Protein AF-X1T099-F1 (afdb_monomer)

Solvent-accessible surface area (backbone atoms only — not comparable to full-atom values): 5757 Å² total; per-residue (Å²): 102,59,56,70,61,34,54,76,71,71,46,88,42,62,44,69,75,63,32,60,69,53,40,36,52,54,53,36,54,55,43,51,50,46,51,59,53,69,62,38,43,38,81,38,91,78,44,83,56,33,32,74,28,64,66,32,49,58,44,39,46,55,34,36,54,47,46,52,55,49,39,54,48,42,70,74,41,77,46,52,66,52,42,47,54,50,54,58,50,48,58,54,37,52,52,49,37,53,48,22,53,52,50,23,71,72,105

Radius of gyration: 16.61 Å; Cα contacts (8 Å, |Δi|>4): 100; chains: 1; bounding box: 40×19×42 Å

Organism: NCBI:txid412755

pLDDT: mean 94.81, std 3.79, range [73.31, 98.19]

Nearest PDB structures (foldseek):
  8f6e-assembly1_B  TM=3.953E-01  e=8.743E+00  Shewanella oneidensis

Mean predicted aligned error: 3.29 Å

Structure (mmCIF, N/CA/C/O backbone):
data_AF-X1T099-F1
#
_entry.id   AF-X1T099-F1
#
loop_
_atom_site.group_PDB
_atom_site.id
_atom_site.type_symbol
_atom_site.label_atom_id
_atom_site.label_alt_id
_atom_site.label_comp_id
_atom_site.label_asym_id
_atom_site.label_entity_id
_atom_site.label_seq_id
_atom_site.pdbx_PDB_ins_code
_atom_site.Cartn_x
_atom_site.Cartn_y
_atom_site.Cartn_z
_atom_site.occupancy
_atom_site.B_iso_or_equiv
_atom_site.auth_seq_id
_atom_site.auth_comp_id
_atom_site.auth_asym_id
_atom_site.auth_atom_id
_atom_site.pdbx_PDB_model_num
ATOM 1 N N . ALA A 1 1 ? -10.533 6.131 12.418 1.00 73.31 1 ALA A N 1
ATOM 2 C CA . ALA A 1 1 ? -10.364 7.522 12.889 1.00 73.31 1 ALA A CA 1
ATOM 3 C C . ALA A 1 1 ? -11.714 8.172 13.181 1.00 73.31 1 ALA A C 1
ATOM 5 O O . ALA A 1 1 ? -11.885 8.694 14.276 1.00 73.31 1 ALA A O 1
ATOM 6 N N . ASP A 1 2 ? -12.666 8.064 12.251 1.00 85.69 2 ASP A N 1
ATOM 7 C CA . ASP A 1 2 ? -13.912 8.850 12.275 1.00 85.69 2 ASP A CA 1
ATOM 8 C C . ASP A 1 2 ? -15.092 8.164 13.001 1.00 85.69 2 ASP A C 1
ATOM 10 O O . ASP A 1 2 ? -16.134 8.767 13.216 1.00 85.69 2 ASP A O 1
ATOM 14 N N . VAL A 1 3 ? -14.876 6.942 13.501 1.00 86.88 3 VAL A N 1
ATOM 15 C CA . VAL A 1 3 ? -15.848 6.070 14.197 1.00 86.88 3 VAL A CA 1
ATOM 16 C C . VAL A 1 3 ? -16.705 6.791 15.243 1.00 86.88 3 VAL A C 1
ATOM 18 O O . VAL A 1 3 ? -17.924 6.662 15.237 1.00 86.88 3 VAL A O 1
ATOM 21 N N . GLU A 1 4 ? -16.096 7.568 16.142 1.00 86.00 4 GLU A N 1
ATOM 22 C CA . GLU A 1 4 ? -16.834 8.281 17.198 1.00 86.00 4 GLU A CA 1
ATOM 23 C C . GLU A 1 4 ? -17.748 9.380 16.642 1.00 86.00 4 GLU A C 1
ATOM 25 O O . GLU A 1 4 ? -18.852 9.574 17.151 1.00 86.00 4 GLU A O 1
ATOM 30 N N . GLY A 1 5 ? -17.289 10.098 15.613 1.00 87.94 5 GLY A N 1
ATOM 31 C CA . GLY A 1 5 ? -18.069 11.137 14.942 1.00 87.94 5 GLY A CA 1
ATOM 32 C C . GLY A 1 5 ? -19.208 10.524 14.135 1.00 87.94 5 GLY A C 1
ATOM 33 O O . GLY A 1 5 ? -20.363 10.895 14.328 1.00 87.94 5 GLY A O 1
ATOM 34 N N . ASP A 1 6 ? -18.894 9.507 13.333 1.00 90.81 6 ASP A N 1
ATOM 35 C CA . ASP A 1 6 ? -19.860 8.760 12.527 1.00 90.81 6 ASP A CA 1
ATOM 36 C C . ASP A 1 6 ? -20.964 8.162 13.401 1.00 90.81 6 ASP A C 1
ATOM 38 O O . ASP A 1 6 ? -22.143 8.250 13.072 1.00 90.81 6 ASP A O 1
ATOM 42 N N . LYS A 1 7 ? -20.600 7.597 14.560 1.00 88.62 7 LYS A N 1
ATOM 43 C CA . LYS A 1 7 ? -21.565 7.008 15.493 1.00 88.62 7 LYS A CA 1
ATOM 44 C C . LYS A 1 7 ? -22.498 8.058 16.097 1.00 88.62 7 LYS A C 1
ATOM 46 O O . LYS A 1 7 ? -23.691 7.795 16.215 1.00 88.62 7 LYS A O 1
ATOM 51 N N . LYS A 1 8 ? -21.986 9.243 16.457 1.00 90.44 8 LYS A N 1
ATOM 52 C CA . LYS A 1 8 ? -22.812 10.361 16.956 1.00 90.44 8 LYS A CA 1
ATOM 53 C C . LYS A 1 8 ? -23.802 10.865 15.906 1.00 90.44 8 LYS A C 1
ATOM 55 O O . LYS A 1 8 ? -24.889 11.297 16.267 1.00 90.44 8 LYS A O 1
ATOM 60 N N . LEU A 1 9 ? -23.427 10.791 14.632 1.00 91.69 9 LEU A N 1
ATOM 61 C CA . LEU A 1 9 ? -24.252 11.204 13.497 1.00 91.69 9 LEU A CA 1
ATOM 62 C C . LEU A 1 9 ? -25.155 10.079 12.957 1.00 91.69 9 LEU A C 1
ATOM 64 O O . LEU A 1 9 ? -25.849 10.282 11.967 1.00 91.69 9 LEU A O 1
ATOM 68 N N . GLY A 1 10 ? -25.148 8.891 13.576 1.00 89.12 10 GLY A N 1
ATOM 69 C CA . GLY A 1 10 ? -25.942 7.745 13.118 1.00 89.12 10 GLY A CA 1
ATOM 70 C C . GLY A 1 10 ? -25.487 7.159 11.775 1.00 89.12 10 GLY A C 1
ATOM 71 O O . GLY A 1 10 ? -26.262 6.481 11.103 1.00 89.12 10 GLY A O 1
ATOM 72 N N . ILE A 1 11 ? -24.241 7.411 11.363 1.00 90.56 11 ILE A N 1
ATOM 73 C CA . ILE A 1 11 ? -23.690 6.955 10.086 1.00 90.56 11 ILE A CA 1
ATOM 74 C C . ILE A 1 11 ? -23.211 5.504 10.218 1.00 90.56 11 ILE A C 1
ATOM 76 O O . ILE A 1 11 ? -22.334 5.163 11.022 1.00 90.56 11 ILE A O 1
ATOM 80 N N . ASN A 1 12 ? -23.765 4.636 9.373 1.00 89.00 12 ASN A N 1
ATOM 81 C CA .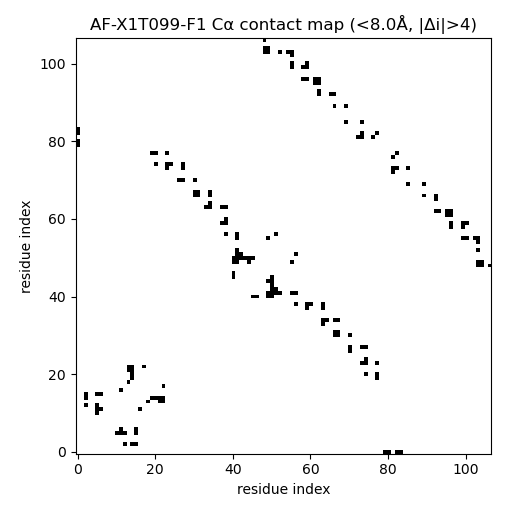 ASN A 1 12 ? -23.427 3.216 9.319 1.00 89.00 12 ASN A CA 1
ATOM 82 C C . ASN A 1 12 ? -22.171 2.968 8.473 1.00 89.00 12 ASN A C 1
ATOM 84 O O . ASN A 1 12 ? -22.257 2.616 7.299 1.00 89.00 12 ASN A O 1
ATOM 88 N N . THR A 1 13 ? -20.993 3.120 9.077 1.00 91.44 13 THR A N 1
ATOM 89 C CA . THR A 1 13 ? -19.710 2.772 8.447 1.00 91.44 13 THR A CA 1
ATOM 90 C C . THR A 1 13 ? -19.277 1.339 8.778 1.00 91.44 13 THR A C 1
ATOM 92 O O . THR A 1 13 ? -19.720 0.752 9.767 1.00 91.44 13 THR A O 1
ATOM 95 N N . ILE A 1 14 ? -18.385 0.756 7.965 1.00 90.38 14 ILE A N 1
ATOM 96 C CA . ILE A 1 14 ? -17.808 -0.582 8.209 1.00 90.38 14 ILE A CA 1
ATOM 97 C C . ILE A 1 14 ? -17.279 -0.732 9.648 1.00 90.38 14 ILE A C 1
ATOM 99 O O . ILE A 1 14 ? -17.684 -1.686 10.315 1.00 90.38 14 ILE A O 1
ATOM 103 N N . PRO A 1 15 ? -16.431 0.176 10.177 1.00 90.50 15 PRO A N 1
ATOM 104 C CA . PRO A 1 15 ? -15.945 0.045 11.547 1.00 90.50 15 PRO A CA 1
ATOM 105 C C . PRO A 1 15 ? -17.042 0.206 12.610 1.00 90.50 15 PRO A C 1
ATOM 107 O O . PRO A 1 15 ? -16.917 -0.399 13.672 1.00 90.50 15 PRO A O 1
ATOM 110 N N . ASN A 1 16 ? -18.119 0.955 12.339 1.00 89.88 16 ASN A N 1
ATOM 111 C CA . ASN A 1 16 ? -19.265 1.063 13.250 1.00 89.88 16 ASN A CA 1
ATOM 112 C C . ASN A 1 16 ? -20.102 -0.222 13.288 1.00 89.88 16 ASN A C 1
ATOM 114 O O . ASN A 1 16 ? -20.572 -0.611 14.354 1.00 89.88 16 ASN A O 1
ATOM 118 N N . LYS A 1 17 ? -20.284 -0.883 12.139 1.00 90.06 17 LYS A N 1
ATOM 119 C CA . LYS A 1 17 ? -21.148 -2.065 12.001 1.00 90.06 17 LYS A CA 1
ATOM 120 C C . LYS A 1 17 ? -20.440 -3.384 12.322 1.00 90.06 17 LYS A C 1
ATOM 122 O O . LYS A 1 17 ? -21.045 -4.269 12.914 1.00 90.06 17 LYS A O 1
ATOM 127 N N . PHE A 1 18 ? -19.174 -3.516 11.930 1.00 90.62 18 PHE A N 1
ATOM 128 C CA . PHE A 1 18 ? -18.412 -4.772 12.001 1.00 90.62 18 PHE A CA 1
ATOM 129 C C . PHE A 1 18 ? -17.159 -4.679 12.886 1.00 90.62 18 PHE A C 1
ATOM 131 O O . PHE A 1 18 ? -16.435 -5.659 13.057 1.00 90.62 18 PHE A O 1
ATOM 138 N N . GLY A 1 19 ? -16.898 -3.508 13.470 1.00 92.25 19 GLY A N 1
ATOM 139 C CA . GLY A 1 19 ? -15.769 -3.274 14.362 1.00 92.25 19 GLY A CA 1
ATOM 140 C C . GLY A 1 19 ? -14.464 -2.914 13.648 1.00 92.25 19 GLY A C 1
ATOM 141 O O . GLY A 1 19 ? -14.276 -3.104 12.443 1.00 92.25 19 GLY A O 1
ATOM 142 N N . LEU A 1 20 ? -13.520 -2.389 14.434 1.00 93.31 20 LEU A N 1
ATOM 143 C CA . LEU A 1 20 ? -12.236 -1.872 13.945 1.00 93.31 20 LEU A CA 1
ATOM 144 C C . LEU A 1 20 ? -11.359 -2.950 13.301 1.00 93.31 20 LEU A C 1
ATOM 146 O O . LEU A 1 20 ? -10.723 -2.697 12.282 1.00 93.31 20 LEU A O 1
ATOM 150 N N . LYS A 1 21 ? -11.337 -4.157 13.879 1.00 93.44 21 LYS A N 1
ATOM 151 C CA . LYS A 1 21 ? -10.513 -5.267 13.382 1.00 93.44 21 LYS A CA 1
ATOM 152 C C . LYS A 1 21 ? -10.962 -5.724 11.996 1.00 93.44 21 LYS A C 1
ATOM 154 O O . LYS A 1 21 ? -10.126 -5.941 11.127 1.00 93.44 21 LYS A O 1
ATOM 159 N N . TYR A 1 22 ? -12.273 -5.823 11.777 1.00 94.69 22 TYR A N 1
ATOM 160 C CA . TYR A 1 22 ? -12.821 -6.210 10.479 1.00 94.69 22 TYR A CA 1
ATOM 161 C C . TYR A 1 22 ? -12.547 -5.141 9.414 1.00 94.69 22 TYR A C 1
ATOM 163 O O . TYR A 1 22 ? -12.087 -5.459 8.320 1.00 94.69 22 TYR A O 1
ATOM 171 N N . ALA A 1 23 ? -12.723 -3.862 9.766 1.00 95.00 23 ALA A N 1
ATOM 172 C CA . ALA A 1 23 ? -12.360 -2.751 8.890 1.00 95.00 23 ALA A CA 1
ATOM 173 C C . ALA A 1 23 ? -10.866 -2.771 8.513 1.00 95.00 23 ALA A C 1
ATOM 175 O O . ALA A 1 23 ? -10.532 -2.610 7.343 1.00 95.00 23 ALA A O 1
ATOM 176 N N . ALA A 1 24 ? -9.976 -3.030 9.477 1.00 96.31 24 ALA A N 1
ATOM 177 C CA . ALA A 1 24 ? -8.538 -3.143 9.233 1.00 96.31 24 ALA A CA 1
ATOM 178 C C . ALA A 1 24 ? -8.191 -4.285 8.265 1.00 96.31 24 ALA A C 1
ATOM 180 O O . ALA A 1 24 ? -7.382 -4.086 7.362 1.00 96.31 24 ALA A O 1
ATOM 181 N N . VAL A 1 25 ? -8.823 -5.456 8.412 1.00 97.50 25 VAL A N 1
ATOM 182 C CA . VAL A 1 25 ? -8.623 -6.593 7.497 1.00 97.50 25 VAL A CA 1
ATOM 183 C C . VAL A 1 25 ? -9.047 -6.233 6.075 1.00 97.50 25 VAL A C 1
ATOM 185 O O . VAL A 1 25 ? -8.280 -6.466 5.145 1.00 97.50 25 VAL A O 1
ATOM 188 N N . ILE A 1 26 ? -10.216 -5.606 5.898 1.00 96.88 26 ILE A N 1
ATOM 189 C CA . ILE A 1 26 ? -10.670 -5.145 4.577 1.00 96.88 26 ILE A CA 1
ATOM 190 C C . ILE A 1 26 ? -9.659 -4.171 3.965 1.00 96.88 26 ILE A C 1
ATOM 192 O O . ILE A 1 26 ? -9.283 -4.329 2.805 1.00 96.88 26 ILE A O 1
ATOM 196 N N . SER A 1 27 ? -9.178 -3.191 4.735 1.00 96.44 27 SER A N 1
ATOM 197 C CA . SER A 1 27 ? -8.167 -2.248 4.248 1.00 96.44 27 SER A CA 1
ATOM 198 C C . SER A 1 27 ? -6.879 -2.949 3.814 1.00 96.44 27 SER A C 1
ATOM 200 O O . SER A 1 27 ? -6.341 -2.617 2.764 1.00 96.44 27 SER A O 1
ATOM 202 N N . VAL A 1 28 ? -6.404 -3.945 4.568 1.00 97.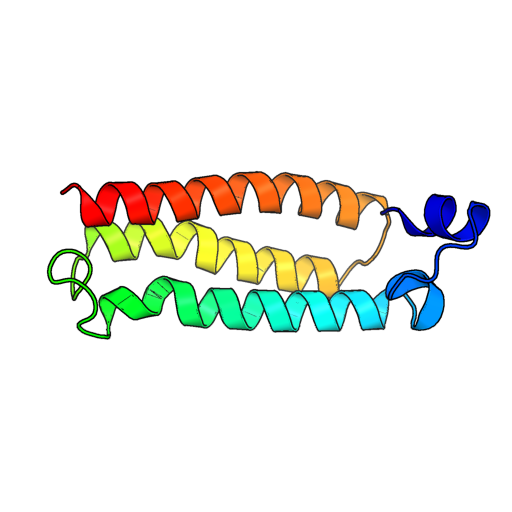75 28 VAL A N 1
ATOM 203 C CA . VAL A 1 28 ? -5.206 -4.709 4.187 1.00 97.75 28 VAL A CA 1
ATOM 204 C C . VAL A 1 28 ? -5.425 -5.560 2.941 1.00 97.75 28 VAL A C 1
ATOM 206 O O . VAL A 1 28 ? -4.511 -5.661 2.127 1.00 97.75 28 VAL A O 1
ATOM 209 N N . ILE A 1 29 ? -6.613 -6.132 2.737 1.00 98.19 29 ILE A N 1
ATOM 210 C CA . ILE 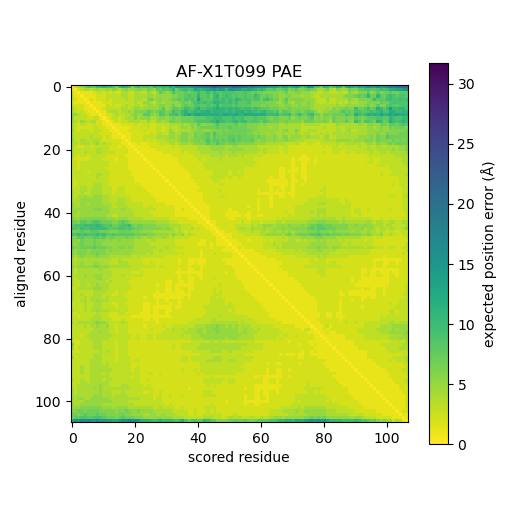A 1 29 ? -6.929 -6.841 1.487 1.00 98.19 29 ILE A CA 1
ATOM 211 C C . ILE A 1 29 ? -6.806 -5.882 0.298 1.00 98.19 29 ILE A C 1
ATOM 213 O O . ILE A 1 29 ? -6.138 -6.205 -0.680 1.00 98.19 29 ILE A O 1
ATOM 217 N N . LEU A 1 30 ? -7.373 -4.677 0.406 1.00 97.50 30 LEU A N 1
ATOM 218 C CA . LEU A 1 30 ? -7.257 -3.659 -0.642 1.00 97.50 30 LEU A CA 1
ATOM 219 C C . LEU A 1 30 ? -5.799 -3.239 -0.877 1.00 97.50 30 LEU A C 1
ATOM 221 O O . LEU A 1 30 ? -5.367 -3.160 -2.023 1.00 97.50 30 LEU A O 1
ATOM 225 N N . TYR A 1 31 ? -5.010 -3.033 0.182 1.00 97.25 31 TYR A N 1
ATOM 226 C CA . TYR A 1 31 ? -3.583 -2.720 0.036 1.00 97.25 31 TYR A CA 1
ATOM 227 C C . TYR A 1 31 ? -2.786 -3.873 -0.572 1.00 97.25 31 TYR A C 1
ATOM 229 O O . TYR A 1 31 ? -1.861 -3.627 -1.335 1.00 97.25 31 TYR A O 1
ATOM 237 N N . SER A 1 32 ? -3.157 -5.123 -0.293 1.00 97.62 32 SER A N 1
ATOM 238 C CA . SER A 1 32 ? -2.514 -6.300 -0.888 1.00 97.62 32 SER A CA 1
ATOM 239 C C . SER A 1 32 ? -2.750 -6.369 -2.396 1.00 97.62 32 SER A C 1
ATOM 241 O O . SER A 1 32 ? -1.843 -6.726 -3.142 1.00 97.62 32 SER A O 1
ATOM 243 N N . ILE A 1 33 ? -3.944 -5.975 -2.852 1.00 98.06 33 ILE A N 1
ATOM 244 C CA . ILE A 1 33 ? -4.238 -5.841 -4.283 1.00 98.06 33 ILE A CA 1
ATOM 245 C C . ILE A 1 33 ? -3.336 -4.769 -4.903 1.00 98.06 33 ILE A C 1
ATOM 247 O O . ILE A 1 33 ? -2.734 -5.028 -5.938 1.00 98.06 33 ILE A O 1
ATOM 251 N N . ILE A 1 34 ? -3.180 -3.608 -4.256 1.00 96.62 34 ILE A N 1
ATOM 252 C CA . ILE A 1 34 ? -2.286 -2.538 -4.737 1.00 96.62 34 ILE A CA 1
ATOM 253 C C . ILE A 1 34 ? -0.835 -3.029 -4.814 1.00 96.62 34 ILE A C 1
ATOM 255 O O . ILE A 1 34 ? -0.200 -2.882 -5.848 1.00 96.62 34 ILE A O 1
ATOM 259 N N . ILE A 1 35 ? -0.339 -3.696 -3.767 1.00 97.69 35 ILE A N 1
ATOM 260 C CA . ILE A 1 35 ? 1.015 -4.277 -3.709 1.00 97.69 35 ILE A CA 1
ATOM 261 C C . ILE A 1 35 ? 1.293 -5.214 -4.895 1.00 97.69 35 ILE A C 1
ATOM 263 O O . ILE A 1 35 ? 2.419 -5.256 -5.382 1.00 97.69 35 ILE A O 1
ATOM 267 N N . LEU A 1 36 ? 0.284 -5.961 -5.353 1.00 96.88 36 LEU A N 1
ATOM 268 C CA . LEU A 1 36 ? 0.406 -6.860 -6.501 1.00 96.88 36 LEU A CA 1
ATOM 269 C C . LEU A 1 36 ? 0.262 -6.131 -7.845 1.00 96.88 36 LEU A C 1
ATOM 271 O O . LEU A 1 36 ? 0.953 -6.468 -8.803 1.00 96.88 36 LEU A O 1
ATOM 275 N N . MET A 1 37 ? -0.652 -5.164 -7.924 1.00 96.38 37 MET A N 1
ATOM 276 C CA . MET A 1 37 ? -0.970 -4.436 -9.155 1.00 96.38 37 MET A CA 1
ATOM 277 C C . MET A 1 37 ? 0.103 -3.409 -9.527 1.00 96.38 37 MET A C 1
ATOM 279 O O . MET A 1 37 ? 0.428 -3.283 -10.701 1.00 96.38 37 MET A O 1
ATOM 283 N N . ASP A 1 38 ? 0.679 -2.707 -8.553 1.00 96.00 38 ASP A N 1
ATOM 284 C CA . ASP A 1 38 ? 1.650 -1.632 -8.781 1.00 96.00 38 ASP A CA 1
ATOM 285 C C . ASP A 1 38 ? 2.892 -2.060 -9.589 1.00 96.00 38 ASP A C 1
ATOM 287 O O . ASP A 1 38 ? 3.230 -1.364 -10.545 1.00 96.00 38 ASP A O 1
ATOM 291 N N . PRO A 1 39 ? 3.572 -3.187 -9.293 1.00 96.00 39 PRO A N 1
ATOM 292 C CA . PRO A 1 39 ? 4.725 -3.629 -10.076 1.00 96.00 39 PRO A CA 1
ATOM 293 C C . PRO A 1 39 ? 4.335 -4.376 -11.363 1.00 96.00 39 PRO A C 1
ATOM 295 O O . PRO A 1 39 ? 5.209 -4.735 -12.148 1.00 96.00 39 PRO A O 1
ATOM 298 N N . LEU A 1 40 ? 3.045 -4.640 -11.601 1.00 96.75 40 LEU A N 1
ATOM 299 C CA . LEU A 1 40 ? 2.581 -5.444 -12.733 1.00 96.75 40 LEU A CA 1
ATOM 300 C C . LEU A 1 40 ? 3.018 -4.905 -14.111 1.00 96.75 40 LEU A C 1
ATOM 302 O O . LEU A 1 40 ? 3.419 -5.728 -14.938 1.00 96.75 40 LEU A O 1
ATOM 306 N N . PRO A 1 41 ? 3.014 -3.580 -14.380 1.00 95.94 41 PRO A N 1
ATOM 307 C CA . PRO A 1 41 ? 3.452 -3.041 -15.671 1.00 95.94 41 PRO A CA 1
ATOM 308 C C . PRO A 1 41 ? 4.921 -3.315 -16.008 1.00 95.94 41 PRO A C 1
ATOM 310 O O . PRO A 1 41 ? 5.284 -3.277 -17.178 1.00 95.94 41 PRO A O 1
ATOM 313 N N . PHE A 1 42 ? 5.758 -3.637 -15.015 1.00 97.00 42 PHE A N 1
ATOM 314 C CA . PHE A 1 42 ? 7.131 -4.076 -15.265 1.00 97.00 42 PHE A CA 1
ATOM 315 C C . PHE A 1 42 ? 7.179 -5.478 -15.892 1.00 97.00 42 PHE A C 1
ATOM 317 O O . PHE A 1 42 ? 8.032 -5.751 -16.734 1.00 97.00 42 PHE A O 1
ATOM 324 N N . PHE A 1 43 ? 6.262 -6.368 -15.497 1.00 96.38 43 PHE A N 1
ATOM 325 C CA . PHE A 1 43 ? 6.243 -7.776 -15.911 1.00 96.38 43 PHE A CA 1
ATOM 326 C C . PHE A 1 43 ? 5.336 -8.058 -17.110 1.00 96.38 43 PHE A C 1
ATOM 328 O O . PHE A 1 43 ? 5.530 -9.056 -17.804 1.00 96.38 43 PHE A O 1
ATOM 335 N N . ILE A 1 44 ? 4.327 -7.217 -17.340 1.00 95.62 44 ILE A N 1
ATOM 336 C CA . ILE A 1 44 ? 3.348 -7.381 -18.416 1.00 95.62 44 ILE A CA 1
ATOM 337 C C . ILE A 1 44 ? 3.498 -6.234 -19.404 1.00 95.62 44 ILE A C 1
ATOM 339 O O . ILE A 1 44 ? 3.558 -5.071 -19.015 1.00 95.62 44 ILE A O 1
ATOM 343 N N . PHE A 1 45 ? 3.512 -6.565 -20.694 1.00 93.62 45 PHE A N 1
ATOM 344 C CA . PHE A 1 45 ? 3.615 -5.589 -21.774 1.00 93.62 45 PHE A CA 1
ATOM 345 C C . PHE A 1 45 ? 2.311 -4.783 -21.927 1.00 93.62 45 PHE A C 1
ATOM 347 O O . PHE A 1 45 ? 1.466 -5.093 -22.764 1.00 93.62 45 PHE A O 1
ATOM 354 N N . ILE A 1 46 ? 2.135 -3.777 -21.068 1.00 91.06 46 ILE A N 1
ATOM 355 C CA . ILE A 1 46 ? 1.015 -2.821 -21.097 1.00 91.06 46 ILE A CA 1
ATOM 356 C C . ILE A 1 46 ? 1.439 -1.537 -21.824 1.00 91.06 46 ILE A C 1
ATOM 358 O O . ILE A 1 46 ? 0.706 -1.032 -22.668 1.00 91.06 46 ILE A O 1
ATOM 362 N N . ASP A 1 47 ? 2.637 -1.038 -21.515 1.00 92.31 47 ASP A N 1
ATOM 363 C CA . ASP A 1 47 ? 3.293 0.089 -22.180 1.00 92.31 47 ASP A CA 1
ATOM 364 C C . ASP A 1 47 ? 4.783 -0.243 -22.322 1.00 92.31 47 ASP A C 1
ATOM 366 O O . ASP A 1 47 ? 5.402 -0.753 -21.384 1.00 92.31 47 ASP A O 1
ATOM 370 N N . SER A 1 48 ? 5.365 0.035 -23.489 1.00 92.31 48 SER A N 1
ATOM 371 C CA . SER A 1 48 ? 6.766 -0.282 -23.779 1.00 92.31 48 SER A CA 1
ATOM 372 C C . SER A 1 48 ? 7.763 0.440 -22.871 1.00 92.31 48 SER A C 1
ATOM 374 O O . SER A 1 48 ? 8.876 -0.047 -22.724 1.00 92.31 48 SER A O 1
ATOM 376 N N . ARG A 1 49 ? 7.386 1.584 -22.286 1.00 93.75 49 ARG A N 1
ATOM 377 C CA . ARG A 1 49 ? 8.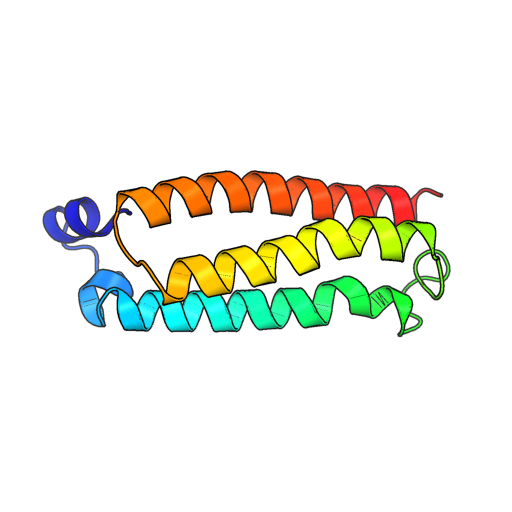241 2.386 -21.392 1.00 93.75 49 ARG A CA 1
ATOM 378 C C . ARG A 1 49 ? 8.264 1.866 -19.959 1.00 93.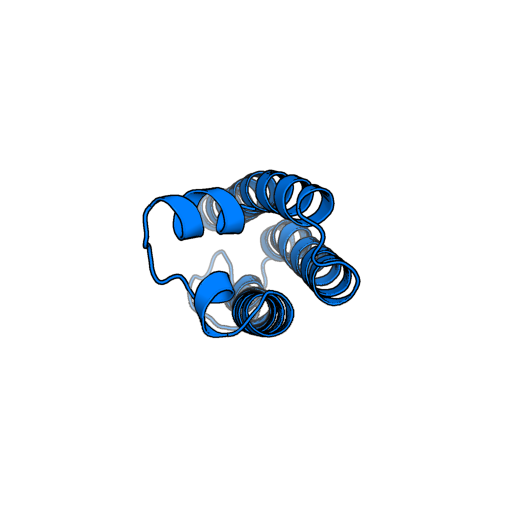75 49 ARG A C 1
ATOM 380 O O . ARG A 1 49 ? 9.213 2.106 -19.233 1.00 93.75 49 ARG A O 1
ATOM 387 N N . LEU A 1 50 ? 7.224 1.138 -19.554 1.00 94.81 50 LEU A N 1
ATOM 388 C CA . LEU A 1 50 ? 7.130 0.544 -18.217 1.00 94.81 50 LEU A CA 1
ATOM 389 C C . LEU A 1 50 ? 7.658 -0.893 -18.198 1.00 94.81 50 LEU A C 1
ATOM 391 O O . LEU A 1 50 ? 8.161 -1.369 -17.179 1.00 94.81 50 LEU A O 1
ATOM 395 N N . TYR A 1 51 ? 7.538 -1.587 -19.329 1.00 96.44 51 TYR A N 1
ATOM 396 C CA . TYR A 1 51 ? 7.912 -2.984 -19.463 1.00 96.44 51 TYR A CA 1
ATOM 397 C C . TYR A 1 51 ? 9.427 -3.185 -19.359 1.00 96.44 51 TYR A C 1
ATOM 399 O O . TYR A 1 51 ? 10.187 -2.642 -20.156 1.00 96.44 51 TYR A O 1
ATOM 407 N N . PHE A 1 52 ? 9.860 -3.993 -18.388 1.00 95.50 52 PHE A N 1
ATOM 408 C CA . PHE A 1 52 ? 11.271 -4.200 -18.037 1.00 95.50 52 PHE A CA 1
ATOM 409 C C . PHE A 1 52 ? 12.083 -2.925 -17.736 1.00 95.50 52 PHE A C 1
ATOM 411 O O . PHE A 1 52 ? 13.314 -2.987 -17.675 1.00 95.50 52 PHE A O 1
ATOM 418 N N . ASP A 1 53 ? 11.430 -1.791 -17.467 1.00 96.06 53 ASP A N 1
ATOM 419 C CA . ASP A 1 53 ? 12.135 -0.567 -17.101 1.00 96.06 53 ASP A CA 1
ATOM 420 C C . ASP A 1 53 ? 12.542 -0.565 -15.621 1.00 96.06 53 ASP A C 1
ATOM 422 O O . ASP A 1 53 ? 11.721 -0.609 -14.697 1.00 96.06 53 ASP A O 1
ATOM 426 N N . LEU A 1 54 ? 13.854 -0.536 -15.383 1.00 95.56 54 LEU A N 1
ATOM 427 C CA . LEU A 1 54 ? 14.415 -0.619 -14.036 1.00 95.56 54 LEU A CA 1
ATOM 428 C C . LEU A 1 54 ? 14.182 0.661 -13.228 1.00 95.56 54 LEU A C 1
ATOM 430 O O . LEU A 1 54 ? 14.085 0.587 -12.002 1.00 95.56 54 LEU A O 1
ATOM 434 N N . ILE A 1 55 ? 14.087 1.821 -13.885 1.00 95.56 55 ILE A N 1
ATOM 435 C CA . ILE A 1 55 ? 13.859 3.101 -13.205 1.00 95.56 55 ILE A CA 1
ATOM 436 C C . ILE A 1 55 ? 12.449 3.101 -12.612 1.00 95.56 55 ILE A C 1
ATOM 438 O O . ILE A 1 55 ? 12.286 3.315 -11.408 1.00 95.56 55 ILE A O 1
ATOM 442 N N . PHE A 1 56 ? 11.447 2.773 -13.423 1.00 96.69 56 PHE A N 1
ATOM 443 C CA . PHE A 1 56 ? 10.068 2.580 -13.006 1.00 96.69 56 PHE A CA 1
ATOM 444 C C . PHE A 1 56 ? 9.973 1.561 -11.870 1.00 96.69 56 PHE A C 1
ATOM 446 O O . PHE A 1 56 ? 9.369 1.865 -10.840 1.00 96.69 56 PHE A O 1
ATOM 453 N N . LEU A 1 57 ? 10.626 0.397 -12.000 1.00 97.19 57 LEU A N 1
ATOM 454 C CA . LEU A 1 57 ? 10.593 -0.639 -10.966 1.00 97.19 57 LEU A CA 1
ATOM 455 C C . LEU A 1 57 ? 11.124 -0.135 -9.616 1.00 97.19 57 LEU A C 1
ATOM 457 O O . LEU A 1 57 ? 10.498 -0.353 -8.579 1.00 97.19 57 LEU A O 1
ATOM 461 N N . ILE A 1 58 ? 12.269 0.551 -9.607 1.00 97.12 58 ILE A N 1
ATOM 462 C CA . ILE A 1 58 ? 12.856 1.085 -8.370 1.00 97.12 58 ILE A CA 1
ATOM 463 C C . ILE A 1 58 ? 11.924 2.126 -7.744 1.00 97.12 58 ILE A C 1
ATOM 465 O O . ILE A 1 58 ? 11.695 2.099 -6.532 1.00 97.12 58 ILE A O 1
ATOM 469 N N . LEU A 1 59 ? 11.359 3.019 -8.558 1.00 97.31 59 LEU A N 1
ATOM 470 C CA . LEU A 1 59 ? 10.459 4.063 -8.080 1.00 97.31 59 LEU A CA 1
ATOM 471 C C . LEU A 1 59 ? 9.161 3.481 -7.512 1.00 97.31 59 LEU A C 1
ATOM 473 O O . LEU A 1 59 ? 8.716 3.937 -6.459 1.00 97.31 59 LEU A O 1
ATOM 477 N N . ILE A 1 60 ? 8.560 2.486 -8.171 1.00 97.75 60 ILE A N 1
ATOM 478 C CA . ILE A 1 60 ? 7.289 1.891 -7.740 1.00 97.75 60 ILE A CA 1
ATOM 479 C C . ILE A 1 60 ? 7.454 0.927 -6.555 1.00 97.75 60 ILE A C 1
ATOM 481 O O . ILE A 1 60 ? 6.521 0.722 -5.781 1.00 97.75 60 ILE A O 1
ATOM 485 N N . LEU A 1 61 ? 8.652 0.388 -6.314 1.00 97.69 61 LEU A N 1
ATOM 486 C CA . LEU A 1 61 ? 8.903 -0.425 -5.120 1.00 97.69 61 LEU A CA 1
ATOM 487 C C . LEU A 1 61 ? 8.813 0.381 -3.815 1.00 97.69 61 LEU A C 1
ATOM 489 O O . LEU A 1 61 ? 8.465 -0.182 -2.775 1.00 97.69 61 LEU A O 1
ATOM 493 N N . ILE A 1 62 ? 9.061 1.695 -3.851 1.00 97.75 62 ILE A N 1
ATOM 494 C CA . ILE A 1 62 ? 8.943 2.576 -2.678 1.00 97.75 62 ILE A CA 1
ATOM 495 C C . ILE A 1 62 ? 7.516 2.542 -2.091 1.00 97.75 62 ILE A C 1
ATOM 497 O O . ILE A 1 62 ? 7.371 2.221 -0.900 1.00 97.75 62 ILE A O 1
ATOM 501 N N . PRO A 1 63 ? 6.445 2.838 -2.857 1.00 97.75 63 PRO A N 1
ATOM 502 C CA . PRO A 1 63 ? 5.085 2.739 -2.345 1.00 97.75 63 PRO A CA 1
ATOM 503 C C . PRO A 1 63 ? 4.682 1.299 -2.016 1.00 97.75 63 PRO A C 1
ATOM 505 O O . PRO A 1 63 ? 4.061 1.096 -0.974 1.00 97.75 63 PRO A O 1
ATOM 508 N N . VAL A 1 64 ? 5.096 0.298 -2.802 1.00 98.06 64 VAL A N 1
ATOM 509 C CA . VAL A 1 64 ? 4.796 -1.124 -2.535 1.00 98.06 64 VAL A CA 1
ATOM 510 C C . VAL A 1 64 ? 5.292 -1.553 -1.151 1.00 98.06 64 VAL A C 1
ATOM 512 O O . VAL A 1 64 ? 4.515 -2.035 -0.324 1.00 98.06 64 VAL A O 1
ATOM 515 N N . ILE A 1 65 ? 6.572 -1.316 -0.853 1.00 98.12 65 ILE A N 1
ATOM 516 C CA . ILE A 1 65 ? 7.168 -1.633 0.452 1.00 98.12 65 ILE A CA 1
ATOM 517 C C . ILE A 1 65 ? 6.461 -0.845 1.565 1.00 98.12 65 ILE A C 1
ATOM 519 O O . ILE A 1 65 ? 6.171 -1.379 2.639 1.00 98.12 65 ILE A O 1
ATOM 523 N N . SER A 1 66 ? 6.121 0.416 1.302 1.00 97.81 66 SER A N 1
ATOM 524 C CA . SER A 1 66 ? 5.405 1.255 2.261 1.00 97.81 66 SER A CA 1
ATOM 525 C C . SER A 1 66 ? 4.011 0.700 2.587 1.00 97.81 66 SER A C 1
ATOM 527 O O . SER A 1 66 ? 3.646 0.635 3.762 1.00 97.81 66 SER A O 1
ATOM 529 N N . TYR A 1 67 ? 3.249 0.224 1.596 1.00 97.94 67 TYR A N 1
ATOM 530 C CA . TYR A 1 67 ? 1.949 -0.423 1.812 1.00 97.94 67 TYR A CA 1
ATOM 531 C C . TYR A 1 67 ? 2.054 -1.715 2.628 1.00 97.94 67 TYR A C 1
ATOM 533 O O . TYR A 1 67 ? 1.167 -1.989 3.444 1.00 97.94 67 TYR A O 1
ATOM 541 N N . VAL A 1 68 ? 3.145 -2.478 2.491 1.00 98.00 68 VAL A N 1
ATOM 542 C CA . VAL A 1 68 ? 3.410 -3.651 3.343 1.00 98.00 68 VAL A CA 1
ATOM 543 C C . VAL A 1 68 ? 3.562 -3.218 4.805 1.00 98.00 68 VAL A C 1
ATOM 545 O O . VAL A 1 68 ? 2.873 -3.744 5.685 1.00 98.00 68 VAL A O 1
ATOM 548 N N . PHE A 1 69 ? 4.395 -2.210 5.081 1.00 97.88 69 PHE A N 1
ATOM 549 C CA . PHE A 1 69 ? 4.580 -1.694 6.442 1.00 97.88 69 PHE A CA 1
ATOM 550 C C . PHE A 1 69 ? 3.294 -1.107 7.033 1.00 97.88 69 PHE A C 1
ATOM 552 O O . PHE A 1 69 ? 2.977 -1.358 8.201 1.00 97.88 69 PHE A O 1
ATOM 559 N N . LEU A 1 70 ? 2.527 -0.361 6.233 1.00 97.12 70 LEU A N 1
ATOM 560 C CA . LEU A 1 70 ? 1.227 0.170 6.638 1.00 97.12 70 LEU A CA 1
ATOM 561 C C . LEU A 1 70 ? 0.255 -0.950 7.009 1.00 97.12 70 LEU A C 1
ATOM 563 O O . LEU A 1 70 ? -0.412 -0.855 8.036 1.00 97.12 70 LEU A O 1
ATOM 567 N N . SER A 1 71 ? 0.204 -2.016 6.209 1.00 97.50 71 SER A N 1
ATOM 568 C CA . SER A 1 71 ? -0.674 -3.163 6.444 1.00 97.50 71 SER A CA 1
ATOM 569 C C . SER A 1 71 ? -0.338 -3.866 7.757 1.00 97.50 71 SER A C 1
ATOM 571 O O . SER A 1 71 ? -1.223 -4.113 8.578 1.00 97.50 71 SER A O 1
ATOM 573 N N . ILE A 1 72 ? 0.951 -4.110 8.012 1.00 97.88 72 ILE A N 1
ATOM 574 C CA . ILE A 1 72 ? 1.419 -4.713 9.267 1.00 97.88 72 ILE A CA 1
ATOM 575 C C . ILE A 1 72 ? 1.076 -3.811 10.461 1.00 97.88 72 ILE A C 1
ATOM 577 O O . ILE A 1 72 ? 0.564 -4.296 11.472 1.00 97.88 72 ILE A O 1
ATOM 581 N N . SER A 1 73 ? 1.329 -2.503 10.357 1.00 97.44 73 SER A N 1
ATOM 582 C CA . SER A 1 73 ? 1.014 -1.547 11.426 1.00 97.44 73 SER A CA 1
ATOM 583 C C . SER A 1 73 ? -0.489 -1.479 11.706 1.00 97.44 73 SER A C 1
ATOM 585 O O . SER A 1 73 ? -0.906 -1.519 12.866 1.00 97.44 73 SER A O 1
ATOM 587 N N . LEU A 1 74 ? -1.311 -1.446 10.652 1.00 97.31 74 LEU A N 1
ATOM 588 C CA . LEU A 1 74 ? -2.764 -1.373 10.762 1.00 97.31 74 LEU A CA 1
ATOM 589 C C . LEU A 1 74 ? -3.352 -2.633 11.399 1.00 97.31 74 LEU A C 1
ATOM 591 O O . LEU A 1 74 ? -4.286 -2.512 12.182 1.00 97.31 74 LEU A O 1
ATOM 595 N N . LEU A 1 75 ? -2.814 -3.825 11.112 1.00 96.94 75 LEU A N 1
ATOM 596 C CA . LEU A 1 75 ? -3.257 -5.084 11.729 1.00 96.94 75 LEU A CA 1
ATOM 597 C C . LEU A 1 75 ? -2.790 -5.250 13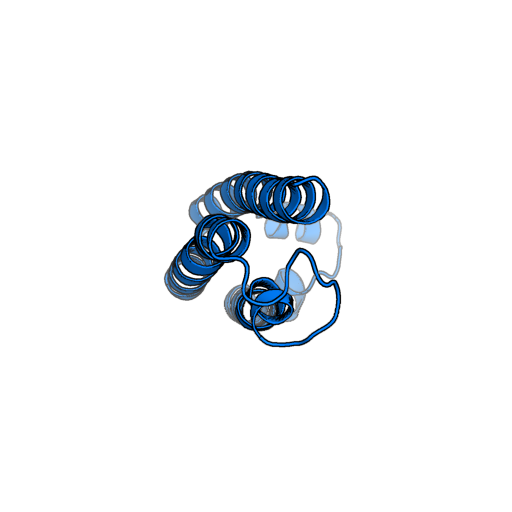.177 1.00 96.94 75 LEU A C 1
ATOM 599 O O . LEU A 1 75 ? -3.490 -5.879 13.971 1.00 96.94 75 LEU A O 1
ATOM 603 N N . LYS A 1 76 ? -1.635 -4.685 13.540 1.00 96.94 76 LYS A N 1
ATOM 604 C CA . LYS A 1 76 ? -1.129 -4.736 14.918 1.00 96.94 76 LYS A CA 1
ATOM 605 C C . LYS A 1 76 ? -1.830 -3.743 15.841 1.00 96.94 76 LYS A C 1
ATOM 607 O O . LYS A 1 76 ? -2.042 -4.059 17.006 1.00 96.94 76 LYS A O 1
ATOM 612 N N . ASN A 1 77 ? -2.167 -2.550 15.348 1.00 96.44 77 ASN A N 1
ATOM 613 C CA . ASN A 1 77 ? -2.702 -1.479 16.183 1.00 96.44 77 ASN A CA 1
ATOM 614 C C . ASN A 1 77 ? -3.794 -0.674 15.460 1.00 96.44 77 ASN A C 1
ATOM 616 O O . ASN A 1 77 ? -3.502 0.181 14.624 1.00 96.44 77 ASN A O 1
ATOM 620 N N . GLN A 1 78 ? -5.056 -0.892 15.839 1.00 95.31 78 GLN A N 1
ATOM 621 C CA . GLN A 1 78 ? -6.208 -0.145 15.316 1.00 95.31 7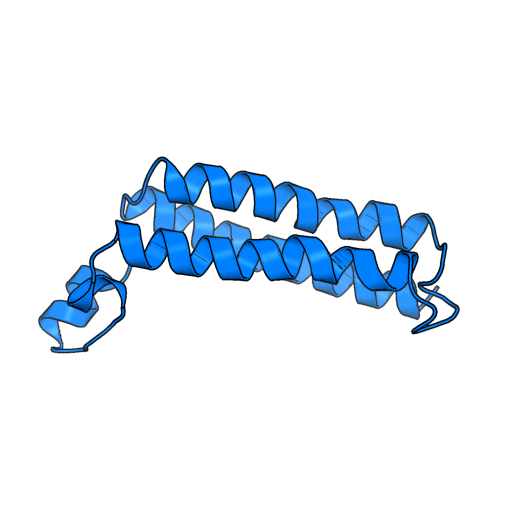8 GLN A CA 1
ATOM 622 C C . GLN A 1 78 ? -6.587 1.078 16.172 1.00 95.31 78 GLN A C 1
ATOM 624 O O . GLN A 1 78 ? -7.724 1.553 16.101 1.00 95.31 78 GLN A O 1
ATOM 629 N N . SER A 1 79 ? -5.674 1.605 16.998 1.00 94.62 79 SER A N 1
ATOM 630 C CA . SER A 1 79 ? -5.947 2.817 17.775 1.00 94.62 79 SER A CA 1
ATOM 631 C C . SER A 1 79 ? -6.245 4.008 16.859 1.00 94.62 79 SER A C 1
ATOM 633 O O . SER A 1 79 ? -5.760 4.103 15.723 1.00 94.62 79 SER A O 1
ATOM 635 N N . LYS A 1 80 ? -7.053 4.954 17.352 1.00 92.19 80 LYS A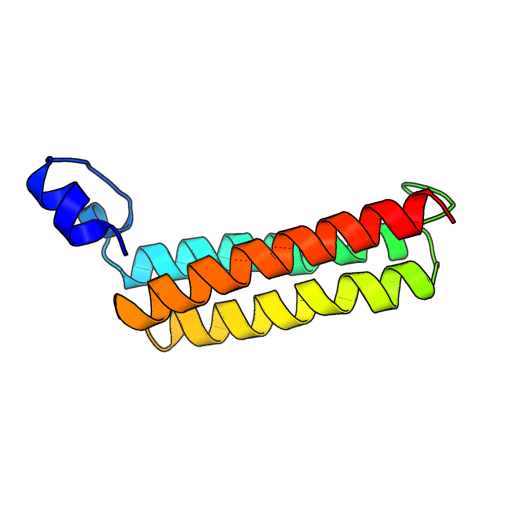 N 1
ATOM 636 C CA . LYS A 1 80 ? -7.411 6.177 16.615 1.00 92.19 80 LYS A CA 1
ATOM 637 C C . LYS A 1 80 ? -6.167 6.950 16.172 1.00 92.19 80 LYS A C 1
ATOM 639 O O . LYS A 1 80 ? -6.104 7.381 15.023 1.00 92.19 80 LYS A O 1
ATOM 644 N N . GLU A 1 81 ? -5.180 7.061 17.058 1.00 94.12 81 GLU A N 1
ATOM 645 C CA . GLU A 1 81 ? -3.905 7.730 16.802 1.00 94.12 81 GLU A CA 1
ATOM 646 C C . GLU A 1 81 ? -3.116 7.051 15.677 1.00 94.12 81 GLU A C 1
ATOM 648 O O . GLU A 1 81 ? -2.759 7.714 14.700 1.00 94.12 81 GLU A O 1
ATOM 653 N N . ASN A 1 82 ? -2.918 5.726 15.751 1.00 95.69 82 ASN A N 1
ATOM 654 C CA . ASN A 1 82 ? -2.195 5.001 14.707 1.00 95.69 82 ASN A CA 1
ATOM 655 C C . ASN A 1 82 ? -2.926 5.123 13.367 1.00 95.69 82 ASN A C 1
ATOM 657 O O . ASN A 1 82 ? -2.326 5.469 12.357 1.00 95.69 82 ASN A O 1
ATOM 661 N N . THR A 1 83 ? -4.248 4.948 13.363 1.00 94.56 83 THR A N 1
ATOM 662 C CA . THR A 1 83 ? -5.052 5.041 12.136 1.00 94.56 83 THR A CA 1
ATOM 663 C C . THR A 1 83 ? -4.959 6.430 11.488 1.00 94.56 83 THR A C 1
ATOM 665 O O . THR A 1 83 ? -4.880 6.536 10.266 1.00 94.56 83 THR A O 1
ATOM 668 N N . LEU A 1 84 ? -4.941 7.506 12.283 1.00 95.06 84 LEU A N 1
ATOM 669 C CA . LEU A 1 84 ? -4.758 8.875 11.784 1.00 95.06 84 LEU A CA 1
ATOM 670 C C . LEU A 1 84 ? -3.354 9.099 11.214 1.00 95.06 84 LEU A C 1
ATOM 672 O O . LEU A 1 84 ? -3.216 9.715 10.156 1.00 95.06 84 LEU A O 1
ATOM 676 N N . LYS A 1 85 ? -2.320 8.582 11.885 1.00 96.62 85 LYS A N 1
ATOM 677 C CA . LYS A 1 85 ? -0.936 8.636 11.399 1.00 96.62 85 LYS A CA 1
ATOM 678 C C . LYS A 1 85 ? -0.791 7.895 10.069 1.00 96.62 85 LYS A C 1
ATOM 680 O O . LYS A 1 85 ? -0.276 8.465 9.109 1.00 96.62 85 LYS A O 1
ATOM 685 N N . LEU A 1 86 ? -1.291 6.661 9.994 1.00 96.56 86 LEU A N 1
ATOM 686 C CA . LEU A 1 86 ? -1.254 5.844 8.780 1.00 96.56 86 LEU A CA 1
ATOM 687 C C . LEU A 1 86 ? -2.029 6.509 7.636 1.00 96.56 86 LEU A C 1
ATOM 689 O O . LEU A 1 86 ? -1.516 6.552 6.525 1.00 96.56 86 LEU A O 1
ATOM 693 N N . ARG A 1 87 ? -3.199 7.115 7.898 1.00 95.62 87 ARG A N 1
ATOM 694 C CA . ARG A 1 87 ? -3.967 7.862 6.882 1.00 95.62 87 ARG A CA 1
ATOM 695 C C . ARG A 1 87 ? -3.142 8.972 6.231 1.00 95.62 87 ARG A C 1
ATOM 697 O O . ARG A 1 87 ? -3.172 9.108 5.014 1.00 95.62 87 ARG A O 1
ATOM 704 N N . LYS A 1 88 ? -2.399 9.755 7.019 1.00 96.25 88 LYS A N 1
ATOM 705 C CA . LYS A 1 88 ? -1.528 10.815 6.481 1.00 96.25 88 LYS A CA 1
ATOM 706 C C . LYS A 1 88 ? -0.399 10.240 5.625 1.00 96.25 88 LYS A C 1
ATOM 708 O O . LYS A 1 88 ? -0.135 10.764 4.549 1.00 96.25 88 LYS A O 1
ATOM 713 N N . LEU A 1 89 ? 0.229 9.154 6.080 1.00 96.75 89 LEU A N 1
ATOM 714 C CA . LEU A 1 89 ? 1.290 8.480 5.327 1.00 96.75 89 LEU A CA 1
ATOM 715 C C . LEU A 1 89 ? 0.778 7.914 3.999 1.00 96.75 89 LEU A C 1
ATOM 717 O O . LEU A 1 89 ? 1.441 8.090 2.985 1.00 96.75 89 LEU A O 1
ATOM 721 N N . ILE A 1 90 ? -0.412 7.303 3.988 1.00 96.62 90 ILE A N 1
ATOM 722 C CA . ILE A 1 90 ? -1.038 6.764 2.771 1.00 96.62 90 ILE A CA 1
ATOM 723 C C . ILE A 1 90 ? -1.165 7.841 1.694 1.00 96.62 90 ILE A C 1
ATOM 725 O O . ILE A 1 90 ? -0.808 7.584 0.551 1.00 96.62 90 ILE A O 1
ATOM 729 N N . PHE A 1 91 ? -1.606 9.054 2.045 1.00 96.81 91 PHE A N 1
ATOM 730 C CA . PHE A 1 91 ? -1.704 10.140 1.066 1.00 96.81 91 PHE A CA 1
ATOM 731 C C . PHE A 1 91 ? -0.357 10.467 0.423 1.00 96.81 91 PHE A C 1
ATOM 733 O O . PHE A 1 91 ? -0.297 10.623 -0.792 1.00 96.81 91 PHE A O 1
ATOM 740 N N . VAL A 1 92 ? 0.718 10.531 1.212 1.00 97.81 92 VAL A N 1
ATOM 741 C CA . VAL A 1 92 ? 2.072 10.775 0.692 1.00 97.81 92 VAL A CA 1
ATOM 742 C C . VAL A 1 92 ? 2.526 9.622 -0.206 1.00 97.81 92 VAL A C 1
ATOM 744 O O . VAL A 1 92 ? 3.017 9.858 -1.304 1.00 97.81 92 VAL A O 1
ATOM 747 N N . ILE A 1 93 ? 2.308 8.380 0.227 1.00 97.75 93 ILE A N 1
ATOM 748 C CA . ILE A 1 93 ? 2.665 7.169 -0.524 1.00 97.75 93 ILE A CA 1
ATOM 749 C C . ILE A 1 93 ? 1.940 7.122 -1.876 1.00 97.75 93 ILE A C 1
ATOM 751 O O . ILE A 1 93 ? 2.564 6.822 -2.891 1.00 97.75 93 ILE A O 1
ATOM 755 N N . MET A 1 94 ? 0.656 7.490 -1.913 1.00 96.81 94 MET A N 1
ATOM 756 C CA . MET A 1 94 ? -0.117 7.603 -3.153 1.00 96.81 94 MET A CA 1
ATOM 757 C C . MET A 1 94 ? 0.472 8.640 -4.114 1.00 96.81 94 MET A C 1
ATOM 759 O O . MET A 1 94 ? 0.547 8.373 -5.313 1.00 96.81 94 MET A O 1
ATOM 763 N N . GLN A 1 95 ? 0.926 9.797 -3.614 1.00 97.94 95 GLN A N 1
ATOM 764 C CA . GLN A 1 95 ? 1.5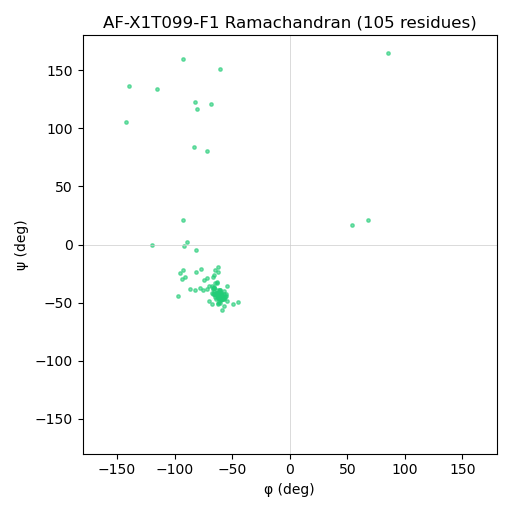88 10.789 -4.470 1.00 97.94 95 GLN A CA 1
ATOM 765 C C . GLN A 1 95 ? 2.902 10.253 -5.043 1.00 97.94 95 GLN A C 1
ATOM 767 O O . GLN A 1 95 ? 3.164 10.443 -6.226 1.00 97.94 95 GLN A O 1
ATOM 772 N N . ILE A 1 96 ? 3.698 9.544 -4.233 1.00 97.38 96 ILE A N 1
ATOM 773 C CA . ILE A 1 96 ? 4.949 8.930 -4.697 1.00 97.38 96 ILE A CA 1
ATOM 774 C C . ILE A 1 96 ? 4.660 7.918 -5.806 1.00 97.38 96 ILE A C 1
ATOM 776 O O . ILE A 1 96 ? 5.255 8.029 -6.868 1.00 97.38 96 ILE A O 1
ATOM 780 N N . GLY A 1 97 ? 3.712 6.995 -5.609 1.00 97.12 97 GLY A N 1
ATOM 781 C CA . GLY A 1 97 ? 3.353 6.019 -6.644 1.00 97.12 97 GLY A CA 1
ATOM 782 C C . GLY A 1 97 ? 2.828 6.668 -7.923 1.00 97.12 97 GLY A C 1
ATOM 783 O O . GLY A 1 97 ? 3.220 6.280 -9.019 1.00 97.12 97 GLY A O 1
ATOM 784 N N . THR A 1 98 ? 2.024 7.725 -7.796 1.00 97.06 98 THR A N 1
ATOM 785 C CA . THR A 1 98 ? 1.559 8.501 -8.957 1.00 97.06 98 THR A CA 1
ATOM 786 C C . THR A 1 98 ? 2.734 9.127 -9.713 1.00 97.06 98 THR A C 1
ATOM 788 O O . THR A 1 98 ? 2.777 9.075 -10.941 1.00 97.06 98 THR A O 1
ATOM 791 N N . LEU A 1 99 ? 3.716 9.677 -8.993 1.00 97.62 99 LEU A N 1
ATOM 792 C CA . LEU A 1 99 ? 4.923 10.241 -9.590 1.00 97.62 99 LEU A CA 1
ATOM 793 C C . LEU A 1 99 ? 5.794 9.162 -10.250 1.00 97.62 99 LEU A C 1
ATOM 795 O O . LEU A 1 99 ? 6.335 9.416 -11.320 1.00 97.62 99 LEU A O 1
ATOM 799 N N . SER A 1 100 ? 5.889 7.960 -9.672 1.00 96.62 100 SER A N 1
ATOM 800 C CA . SER A 1 100 ? 6.586 6.817 -10.279 1.00 96.62 100 SER A CA 1
ATOM 801 C C . SER A 1 100 ? 6.010 6.475 -11.653 1.00 96.62 100 SER A C 1
ATOM 803 O O . SER A 1 100 ? 6.766 6.331 -12.611 1.00 96.62 100 SER A O 1
ATOM 805 N N . TYR A 1 101 ? 4.680 6.411 -11.770 1.00 96.06 101 TYR A N 1
ATOM 806 C CA . TYR A 1 101 ? 4.003 6.200 -13.053 1.00 96.06 101 TYR A CA 1
ATOM 807 C C . TYR A 1 101 ? 4.211 7.363 -14.022 1.00 96.06 101 TYR A C 1
ATOM 809 O O . TYR A 1 101 ? 4.483 7.137 -15.197 1.00 96.06 101 TYR A O 1
ATOM 817 N N . LEU A 1 102 ? 4.110 8.606 -13.544 1.00 96.75 102 LEU A N 1
ATOM 818 C CA . LEU A 1 102 ? 4.329 9.780 -14.385 1.00 96.75 102 LEU A CA 1
ATOM 819 C C . LEU A 1 102 ? 5.741 9.777 -14.985 1.00 96.75 102 LEU A C 1
ATOM 821 O O . LEU A 1 102 ? 5.894 9.964 -16.186 1.00 96.75 102 LEU A O 1
ATOM 825 N N . VAL A 1 103 ? 6.760 9.535 -14.159 1.00 95.75 103 VAL A N 1
ATOM 826 C CA . VAL A 1 103 ? 8.157 9.460 -14.602 1.00 95.75 103 VAL A CA 1
ATOM 827 C C . VAL A 1 103 ? 8.358 8.288 -15.561 1.00 95.75 103 VAL A C 1
ATOM 829 O O . VAL A 1 103 ? 8.915 8.495 -16.632 1.00 95.75 103 VAL A O 1
ATOM 832 N N . GLY A 1 104 ? 7.854 7.097 -15.224 1.00 94.00 104 GLY A N 1
ATOM 833 C CA . GLY A 1 104 ? 8.017 5.901 -16.057 1.00 94.00 104 GLY A CA 1
ATOM 834 C C . GLY A 1 104 ? 7.324 5.970 -17.422 1.00 94.00 104 GLY A C 1
ATOM 835 O O . GLY A 1 104 ? 7.703 5.247 -18.329 1.00 94.00 104 GLY A O 1
ATOM 836 N N . VAL A 1 105 ? 6.307 6.820 -17.597 1.00 94.12 105 VAL A N 1
ATOM 837 C CA . VAL A 1 105 ? 5.648 7.021 -18.903 1.00 94.12 105 VAL A CA 1
ATOM 838 C C . VAL A 1 105 ? 6.271 8.182 -19.692 1.00 94.12 105 VAL A C 1
ATOM 840 O O . VAL A 1 105 ? 6.108 8.257 -20.911 1.00 94.12 105 VAL A O 1
ATOM 843 N N . LEU A 1 106 ? 6.948 9.123 -19.032 1.00 93.25 106 LEU A N 1
ATOM 844 C CA . LEU A 1 106 ? 7.530 10.297 -19.693 1.00 93.25 106 LEU A CA 1
ATOM 845 C C . LEU A 1 106 ? 8.970 10.094 -20.169 1.00 93.25 106 LEU A C 1
ATOM 847 O O . LEU A 1 106 ? 9.378 10.780 -21.108 1.00 93.25 106 LEU A O 1
ATOM 851 N N . ILE A 1 107 ? 9.720 9.215 -19.509 1.00 84.25 107 ILE A N 1
ATOM 852 C CA . ILE A 1 107 ? 11.095 8.839 -19.864 1.00 84.25 107 ILE A CA 1
ATOM 853 C C . ILE A 1 107 ? 11.051 7.562 -20.703 1.00 84.25 107 ILE A C 1
ATOM 855 O O . ILE A 1 107 ? 11.836 7.493 -21.674 1.00 84.25 107 ILE A O 1
#

Sequence (107 aa):
ADVEGDKKLGINTIPNKFGLKYAAVISVILYSIIILMDPLPFFIFIDSRLYFDLIFLILILIPVISYVFLSISLLKNQSKENTLKLRKLIFVIMQIGTLSYLVGVLI

Foldseek 3Di:
DCQVVCVVVVHDDCCVPPNLLRVLVVLLVVLVVVLVPLLVVCPDVPDPLSDVPPQLNVQSVQLSVVSVVLSVQSNVDSDPVSVVVSVVVNVVSVVSSVVSVVVSVVD

Secondary structure (DSSP, 8-state):
--HHHHHHTT---HHHHH-HHHHHHHHHHHHHHHHHHTTHHHHS-S-TTTTT-HHHHHHHHHHHHHHHHHHHHHHH---HHHHHHHHHHHHHHHHHHHHHHHHHHH-